Protein AF-A0A372NA48-F1 (afdb_monomer_lite)

Sequence (66 aa):
MAYIRQMLAELRTVAANEGADMLRYLIEMAYVEAGDIQSGQRPFSIRRDRDAATGVPLKAAGKIKL

Structure (mmCIF, N/CA/C/O backbone):
data_AF-A0A372NA48-F1
#
_entry.id   AF-A0A372NA48-F1
#
loop_
_atom_site.group_PDB
_atom_site.id
_atom_site.type_symbol
_atom_site.label_atom_id
_atom_site.label_alt_id
_atom_site.label_comp_id
_atom_site.label_asym_id
_atom_site.label_entity_id
_atom_site.label_seq_id
_atom_site.pdbx_PDB_ins_code
_atom_site.Cartn_x
_atom_site.Cartn_y
_atom_site.Cartn_z
_atom_site.occupancy
_atom_site.B_iso_or_equiv
_atom_site.auth_seq_id
_atom_site.auth_comp_id
_atom_site.auth_asym_id
_atom_site.auth_atom_id
_atom_site.pdbx_PDB_model_num
ATOM 1 N N . MET A 1 1 ? 14.953 -4.054 -4.038 1.00 58.69 1 MET A N 1
ATOM 2 C CA . MET A 1 1 ? 13.695 -3.268 -4.015 1.00 58.69 1 MET A CA 1
ATOM 3 C C . MET A 1 1 ? 12.568 -3.896 -3.175 1.00 58.69 1 MET A C 1
ATOM 5 O O . MET A 1 1 ? 11.444 -3.429 -3.259 1.00 58.69 1 MET A O 1
ATOM 9 N N . ALA A 1 2 ? 12.824 -4.905 -2.324 1.00 72.12 2 ALA A N 1
ATOM 10 C CA . ALA A 1 2 ? 11.796 -5.449 -1.418 1.00 72.12 2 ALA A CA 1
ATOM 11 C C . ALA A 1 2 ? 11.590 -4.599 -0.144 1.00 72.12 2 ALA A C 1
ATOM 13 O O . ALA A 1 2 ? 10.514 -4.628 0.445 1.00 72.12 2 ALA A O 1
ATOM 14 N N . TYR A 1 3 ? 12.596 -3.800 0.238 1.00 87.38 3 TYR A N 1
ATOM 15 C CA . TYR A 1 3 ? 12.582 -3.024 1.482 1.00 87.38 3 TYR A CA 1
ATOM 16 C C . TYR A 1 3 ? 11.457 -1.972 1.535 1.00 87.38 3 TYR A C 1
ATOM 18 O O . TYR A 1 3 ? 10.864 -1.775 2.587 1.00 87.38 3 TYR A O 1
ATOM 26 N N . ILE A 1 4 ? 11.093 -1.354 0.401 1.00 90.12 4 ILE A N 1
ATOM 27 C CA . ILE A 1 4 ? 10.021 -0.340 0.341 1.00 90.12 4 ILE A CA 1
ATOM 28 C C . ILE A 1 4 ? 8.669 -0.940 0.727 1.00 90.12 4 ILE A C 1
ATOM 30 O O . ILE A 1 4 ? 7.960 -0.371 1.550 1.00 90.12 4 ILE A O 1
ATOM 34 N N . ARG A 1 5 ? 8.320 -2.116 0.192 1.00 90.69 5 ARG A N 1
ATOM 35 C CA . ARG A 1 5 ? 7.053 -2.771 0.548 1.00 90.69 5 ARG A CA 1
ATOM 36 C C . ARG A 1 5 ? 7.026 -3.248 1.995 1.00 90.69 5 ARG A C 1
ATOM 38 O O . ARG A 1 5 ? 5.965 -3.199 2.606 1.00 90.69 5 ARG A O 1
ATOM 45 N N . GLN A 1 6 ? 8.165 -3.677 2.540 1.00 93.94 6 GLN A N 1
ATOM 46 C CA . GLN A 1 6 ? 8.254 -4.036 3.954 1.00 93.94 6 GLN A CA 1
ATOM 47 C C . GLN A 1 6 ? 8.010 -2.813 4.851 1.00 93.94 6 GLN A C 1
ATOM 49 O O . GLN A 1 6 ? 7.135 -2.864 5.708 1.00 93.94 6 GLN A O 1
ATOM 54 N N . MET A 1 7 ? 8.687 -1.688 4.592 1.00 95.94 7 MET A N 1
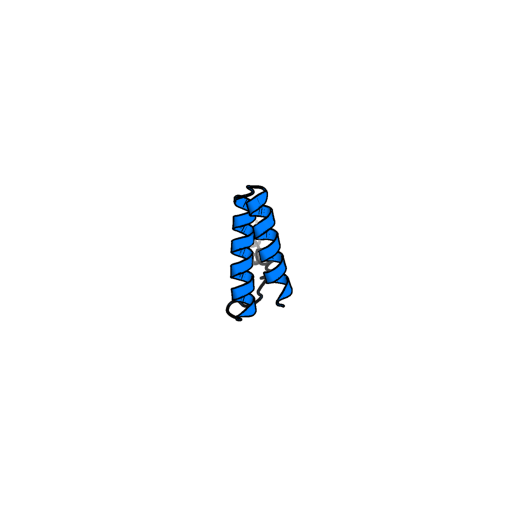ATOM 55 C CA . MET A 1 7 ? 8.465 -0.446 5.345 1.0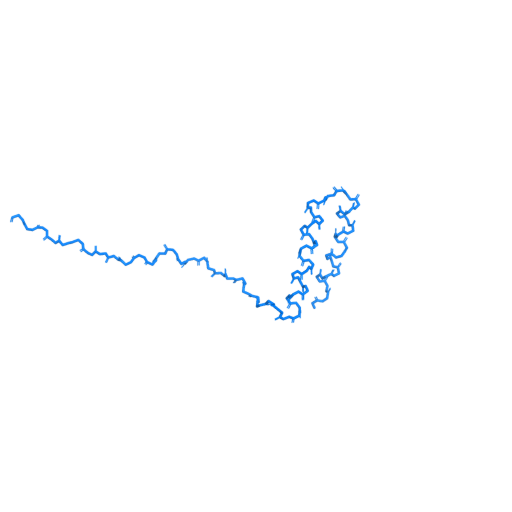0 95.94 7 MET A CA 1
ATOM 56 C C . MET A 1 7 ? 7.015 0.043 5.236 1.00 95.94 7 MET A C 1
ATOM 58 O O . MET A 1 7 ? 6.430 0.463 6.227 1.00 95.94 7 MET A O 1
ATOM 62 N N . LEU A 1 8 ? 6.397 -0.046 4.053 1.00 96.19 8 LEU A N 1
ATOM 63 C CA . LEU A 1 8 ? 4.987 0.319 3.873 1.00 96.19 8 LEU A CA 1
ATOM 64 C C . LEU A 1 8 ? 4.043 -0.593 4.676 1.00 96.19 8 LEU A C 1
ATOM 66 O O . LEU A 1 8 ? 3.053 -0.111 5.223 1.00 96.19 8 LEU A O 1
ATOM 70 N N . ALA A 1 9 ? 4.347 -1.888 4.796 1.00 94.69 9 ALA A N 1
ATOM 71 C CA . ALA A 1 9 ? 3.567 -2.808 5.625 1.00 94.69 9 ALA A CA 1
ATOM 72 C C . ALA 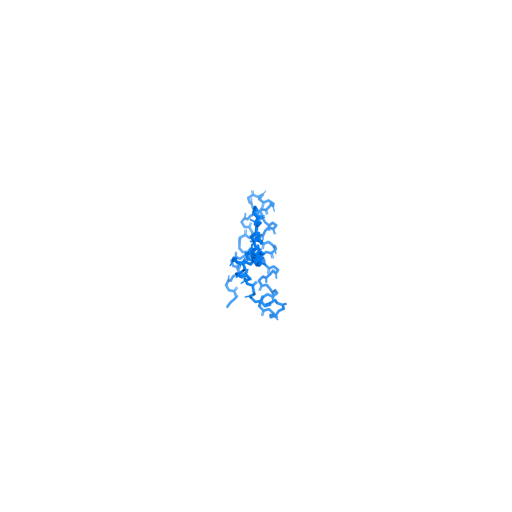A 1 9 ? 3.692 -2.489 7.128 1.00 94.69 9 ALA A C 1
ATOM 74 O O . ALA A 1 9 ? 2.693 -2.511 7.853 1.00 94.69 9 ALA A O 1
ATOM 75 N N . GLU A 1 10 ? 4.895 -2.141 7.587 1.00 97.19 10 GLU A N 1
ATOM 76 C CA . GLU A 1 10 ? 5.136 -1.695 8.963 1.00 97.19 10 GLU A CA 1
ATOM 77 C C . GLU A 1 10 ? 4.383 -0.384 9.255 1.00 97.19 10 GLU A C 1
ATOM 79 O O . GLU A 1 10 ? 3.614 -0.309 10.214 1.00 97.19 10 GLU A O 1
ATOM 84 N N . LEU A 1 11 ? 4.491 0.616 8.373 1.00 97.69 11 LEU A N 1
ATOM 85 C CA . LEU A 1 11 ? 3.800 1.904 8.511 1.00 97.69 11 LEU A CA 1
ATOM 86 C C . LEU A 1 11 ? 2.277 1.768 8.496 1.00 97.69 11 LEU A C 1
ATOM 88 O O . LEU A 1 11 ? 1.592 2.467 9.240 1.00 97.69 11 LEU A O 1
ATOM 92 N N . ARG A 1 12 ? 1.730 0.855 7.685 1.00 96.94 12 ARG A N 1
ATOM 93 C CA . ARG A 1 12 ? 0.293 0.553 7.679 1.00 96.94 12 ARG A CA 1
ATOM 94 C C . ARG A 1 12 ? -0.180 0.087 9.055 1.00 96.94 12 ARG A C 1
ATOM 96 O O . ARG A 1 12 ? -1.265 0.469 9.483 1.00 96.94 12 ARG A O 1
ATOM 103 N N . THR A 1 13 ? 0.629 -0.726 9.731 1.00 97.50 13 THR A N 1
ATOM 104 C CA . THR A 1 13 ? 0.325 -1.243 11.071 1.00 97.50 13 THR A CA 1
ATOM 105 C C . THR A 1 13 ? 0.346 -0.116 12.100 1.00 97.50 13 THR A C 1
ATOM 107 O O . THR A 1 13 ? -0.581 0.000 12.895 1.00 97.50 13 THR A O 1
ATOM 110 N N . VAL A 1 14 ? 1.342 0.773 12.033 1.00 98.19 14 VAL A N 1
ATOM 111 C CA . VAL A 1 14 ? 1.409 1.969 12.890 1.00 98.19 14 VAL A CA 1
ATOM 112 C C . VAL A 1 14 ? 0.198 2.877 12.660 1.00 98.19 14 VAL A C 1
ATOM 114 O O . VAL A 1 14 ? -0.498 3.213 13.609 1.00 98.19 14 VAL A O 1
ATOM 117 N N . ALA A 1 15 ? -0.120 3.215 11.408 1.00 98.06 15 ALA A N 1
ATOM 118 C CA . ALA A 1 15 ? -1.257 4.079 11.087 1.00 98.06 15 ALA A CA 1
ATOM 119 C C . ALA A 1 15 ? -2.605 3.480 11.527 1.00 98.06 15 ALA A C 1
ATOM 121 O O . ALA A 1 15 ? -3.494 4.219 11.942 1.00 98.06 15 ALA A O 1
ATOM 122 N N . ALA A 1 16 ? -2.754 2.152 11.464 1.00 97.00 16 ALA A N 1
ATOM 123 C CA . ALA A 1 16 ? -3.936 1.466 11.978 1.00 97.00 16 ALA A CA 1
ATOM 124 C C . ALA A 1 16 ? -4.037 1.562 13.510 1.00 97.00 16 ALA A C 1
ATOM 126 O O . ALA A 1 16 ? -5.119 1.830 14.026 1.00 97.00 16 ALA A O 1
ATOM 127 N N . ASN A 1 17 ? -2.922 1.386 14.224 1.00 97.81 17 ASN A N 1
ATOM 128 C CA . ASN A 1 17 ? -2.883 1.481 15.685 1.00 97.81 17 ASN A CA 1
ATOM 129 C C . ASN A 1 17 ? -3.169 2.903 16.192 1.00 97.81 17 ASN A C 1
ATOM 131 O O . ASN A 1 17 ? -3.781 3.064 17.242 1.00 97.81 17 ASN A O 1
ATOM 135 N N . GLU A 1 18 ? -2.765 3.920 15.432 1.00 97.50 18 GLU A N 1
ATOM 136 C CA . GLU A 1 18 ? -2.996 5.337 15.743 1.00 97.50 18 GLU A CA 1
ATOM 137 C C . GLU A 1 18 ? -4.383 5.846 15.290 1.00 97.50 18 GLU A C 1
ATOM 139 O O . GLU A 1 18 ? -4.701 7.019 15.470 1.00 97.50 18 GLU A O 1
ATOM 144 N N . GLY A 1 19 ? -5.214 5.005 14.655 1.00 96.94 19 GLY A N 1
ATOM 145 C CA . GLY A 1 19 ? -6.512 5.429 14.104 1.00 96.94 19 GLY A CA 1
ATOM 146 C C . GLY A 1 19 ? -6.396 6.472 12.982 1.00 96.94 19 GLY A C 1
ATOM 147 O O . GLY A 1 19 ? -7.313 7.256 12.745 1.00 96.94 19 GLY A O 1
ATOM 148 N N . ALA A 1 20 ? -5.255 6.518 12.291 1.00 97.94 20 ALA A N 1
ATOM 149 C CA . ALA A 1 20 ? -4.956 7.506 11.264 1.00 97.94 20 ALA A CA 1
ATOM 150 C C . ALA A 1 20 ? -5.442 7.031 9.882 1.00 97.94 20 ALA A C 1
ATOM 152 O O . ALA A 1 20 ? -4.641 6.712 8.999 1.00 97.94 20 ALA A O 1
ATOM 153 N N . ASP A 1 21 ? -6.760 6.995 9.678 1.00 96.81 21 ASP A N 1
ATOM 154 C CA . ASP A 1 21 ? -7.389 6.393 8.491 1.00 96.81 21 ASP A CA 1
ATOM 155 C C . ASP A 1 21 ? -6.907 6.994 7.165 1.00 96.81 21 ASP A C 1
ATOM 157 O O . ASP A 1 21 ? -6.575 6.267 6.226 1.00 96.81 21 ASP A O 1
ATOM 161 N N . MET A 1 22 ? -6.801 8.324 7.090 1.00 97.88 22 MET A N 1
ATOM 162 C CA . MET A 1 22 ? -6.333 9.002 5.878 1.00 97.88 22 MET A CA 1
ATOM 163 C C . MET A 1 22 ? -4.868 8.664 5.567 1.00 97.88 22 MET A C 1
ATOM 165 O O . MET A 1 22 ? -4.515 8.450 4.409 1.00 97.88 22 MET A O 1
ATOM 169 N N . LEU A 1 23 ? -4.013 8.561 6.589 1.00 97.44 23 LEU A N 1
ATOM 170 C CA . LEU A 1 23 ? -2.616 8.164 6.409 1.00 97.44 23 LEU A CA 1
ATOM 171 C C . LEU A 1 23 ? -2.517 6.700 5.971 1.00 97.44 23 LEU A C 1
ATOM 173 O O . LEU A 1 23 ? -1.785 6.380 5.036 1.00 97.44 23 LEU A O 1
ATOM 177 N N . ARG A 1 24 ? -3.287 5.816 6.610 1.00 97.94 24 ARG A N 1
ATOM 178 C CA . ARG A 1 24 ? -3.362 4.403 6.242 1.00 97.94 24 ARG A CA 1
ATOM 179 C C . ARG A 1 24 ? -3.784 4.230 4.784 1.00 97.94 24 ARG A C 1
ATOM 181 O O . ARG A 1 24 ? -3.161 3.444 4.076 1.00 97.94 24 ARG A O 1
ATOM 188 N N . TYR A 1 25 ? -4.785 4.982 4.330 1.00 97.12 25 TYR A N 1
ATOM 189 C CA . TYR A 1 25 ? -5.216 4.981 2.933 1.00 97.12 25 TYR A CA 1
ATOM 190 C C . TYR A 1 25 ? -4.066 5.341 1.981 1.00 97.12 25 TYR A C 1
ATOM 192 O O . TYR A 1 25 ? -3.805 4.616 1.022 1.00 97.12 25 TYR A O 1
ATOM 200 N N . LEU A 1 26 ? -3.324 6.417 2.267 1.00 97.75 26 LEU A N 1
ATOM 201 C CA . LEU A 1 26 ? -2.180 6.834 1.447 1.00 97.75 26 LEU A CA 1
ATOM 202 C C . LEU A 1 26 ? -1.079 5.763 1.401 1.00 97.75 26 LEU A C 1
ATOM 204 O O . LEU A 1 26 ? -0.499 5.518 0.343 1.00 97.75 26 LEU A O 1
ATOM 208 N N . ILE A 1 27 ? -0.822 5.090 2.525 1.00 97.44 27 ILE A N 1
ATOM 209 C CA . ILE A 1 27 ? 0.138 3.981 2.605 1.00 97.44 27 ILE A CA 1
ATOM 210 C C . ILE A 1 27 ? -0.331 2.782 1.771 1.00 97.44 27 ILE A C 1
ATOM 212 O O . ILE A 1 27 ? 0.473 2.186 1.054 1.00 97.44 27 ILE A O 1
ATOM 216 N N . GLU A 1 28 ? -1.619 2.430 1.828 1.00 96.12 28 GLU A N 1
ATOM 217 C CA . GLU A 1 28 ? -2.187 1.339 1.027 1.00 96.12 28 GLU A CA 1
ATOM 218 C C . GLU A 1 28 ? -2.091 1.645 -0.479 1.00 96.12 28 GLU A C 1
ATOM 220 O O . GLU A 1 28 ? -1.704 0.769 -1.255 1.00 96.12 28 GLU A O 1
ATOM 225 N N . MET A 1 29 ? -2.323 2.894 -0.894 1.00 96.25 29 MET A N 1
ATOM 226 C CA . MET A 1 29 ? -2.141 3.313 -2.292 1.00 96.25 29 MET A CA 1
ATOM 227 C C . MET A 1 29 ? -0.674 3.253 -2.736 1.00 96.25 29 MET A C 1
ATOM 229 O O . MET A 1 29 ? -0.376 2.721 -3.807 1.00 96.25 29 MET A O 1
ATOM 233 N N . ALA A 1 30 ? 0.256 3.715 -1.895 1.00 95.00 30 ALA A N 1
ATOM 234 C CA . ALA A 1 30 ? 1.689 3.621 -2.173 1.00 95.00 30 ALA A CA 1
ATOM 235 C C . ALA A 1 30 ? 2.172 2.162 -2.269 1.00 95.00 30 ALA A C 1
ATOM 237 O O . ALA A 1 30 ? 3.057 1.849 -3.067 1.00 95.00 30 ALA A O 1
ATOM 238 N N . TYR A 1 31 ? 1.583 1.251 -1.486 1.00 93.94 31 TYR A N 1
ATOM 239 C CA . TYR A 1 31 ? 1.900 -0.177 -1.542 1.00 93.94 31 TYR A CA 1
ATOM 240 C C . TYR A 1 31 ? 1.511 -0.797 -2.889 1.00 93.94 31 TYR A C 1
ATOM 242 O O . TYR A 1 31 ? 2.317 -1.524 -3.476 1.00 93.94 31 TYR A O 1
ATOM 250 N N . VAL A 1 32 ? 0.311 -0.483 -3.395 1.00 92.12 32 VAL A N 1
ATOM 251 C CA . VAL A 1 32 ? -0.156 -0.929 -4.720 1.00 92.12 32 VAL A CA 1
ATOM 252 C C . VAL A 1 32 ? 0.754 -0.381 -5.818 1.00 92.12 32 VAL A C 1
ATOM 254 O O . VAL A 1 32 ? 1.259 -1.149 -6.635 1.00 92.12 32 VAL A O 1
ATOM 257 N N . GLU A 1 33 ? 1.063 0.916 -5.790 1.00 91.38 33 GLU A N 1
ATOM 258 C CA . GLU A 1 33 ? 1.922 1.540 -6.802 1.00 91.38 33 GLU A CA 1
ATOM 259 C C . GLU A 1 33 ? 3.360 0.990 -6.782 1.00 91.38 33 GLU A C 1
ATOM 261 O O . GLU A 1 33 ? 3.951 0.746 -7.833 1.00 91.38 33 GLU A O 1
ATOM 266 N N . ALA A 1 34 ? 3.918 0.688 -5.606 1.00 90.06 34 ALA A N 1
ATOM 267 C CA . ALA A 1 34 ? 5.211 0.010 -5.499 1.00 90.06 34 ALA A CA 1
ATOM 268 C C . ALA A 1 34 ? 5.184 -1.422 -6.077 1.00 90.06 34 ALA A C 1
ATOM 270 O O . ALA A 1 34 ? 6.213 -1.926 -6.544 1.00 90.06 34 ALA A O 1
ATOM 271 N N . GLY A 1 35 ? 4.029 -2.094 -6.03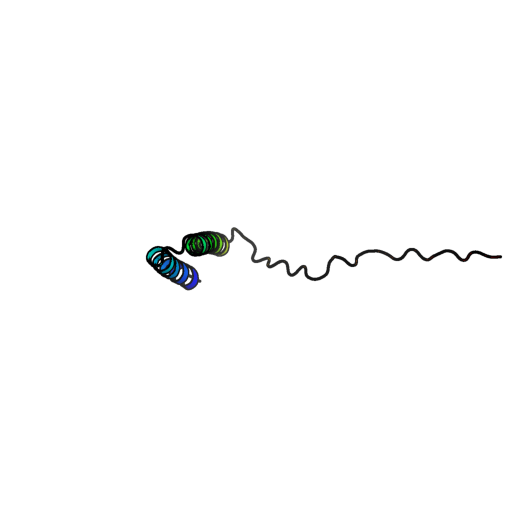7 1.00 89.06 35 GLY A N 1
ATOM 272 C CA . GLY A 1 35 ? 3.788 -3.373 -6.708 1.00 89.06 35 GLY A CA 1
ATOM 273 C C . GLY A 1 35 ? 3.747 -3.231 -8.231 1.00 89.06 35 GLY A C 1
ATOM 274 O O . GLY A 1 35 ? 4.453 -3.960 -8.932 1.00 89.06 35 GLY A O 1
ATOM 275 N N . ASP A 1 36 ? 2.998 -2.250 -8.735 1.00 87.56 36 ASP A N 1
ATOM 276 C CA . ASP A 1 36 ? 2.918 -1.914 -10.163 1.00 87.56 36 ASP A CA 1
ATOM 277 C C . ASP A 1 36 ? 4.302 -1.565 -10.742 1.00 87.56 36 ASP A C 1
ATOM 279 O O . ASP A 1 36 ? 4.686 -2.042 -11.811 1.00 87.56 36 ASP A O 1
ATOM 283 N N . ILE A 1 37 ? 5.093 -0.767 -10.016 1.00 86.75 37 ILE A N 1
ATOM 284 C CA . ILE A 1 37 ? 6.452 -0.382 -10.427 1.00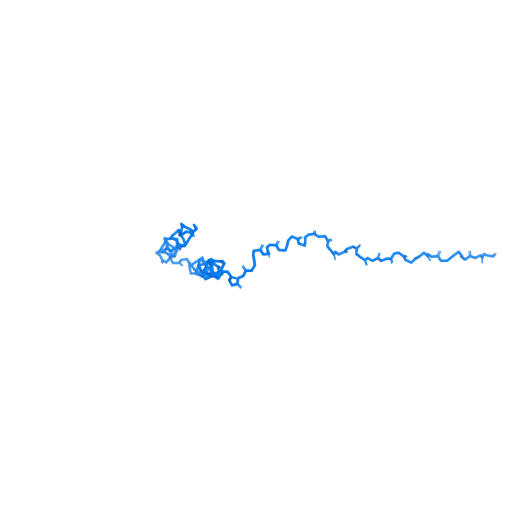 86.75 37 ILE A CA 1
ATOM 285 C C . ILE A 1 37 ? 7.377 -1.603 -10.447 1.00 86.75 37 ILE A C 1
ATOM 287 O O . ILE A 1 37 ? 8.119 -1.797 -11.410 1.00 86.75 37 ILE A O 1
ATOM 291 N N . GLN A 1 38 ? 7.342 -2.455 -9.414 1.00 85.56 38 GLN A N 1
ATOM 292 C CA . GLN A 1 38 ? 8.201 -3.643 -9.383 1.00 85.56 38 GLN A CA 1
ATOM 293 C C . GLN A 1 38 ? 7.824 -4.675 -10.457 1.00 85.56 38 GLN A C 1
ATOM 295 O O . GLN A 1 38 ? 8.706 -5.357 -10.973 1.00 85.56 38 GLN A O 1
ATOM 300 N N . SER A 1 39 ? 6.542 -4.800 -10.793 1.00 87.06 39 SER A N 1
ATOM 301 C CA . SER A 1 39 ? 6.068 -5.693 -11.858 1.00 87.06 39 SER A CA 1
ATOM 302 C C . SER A 1 39 ? 6.313 -5.142 -13.270 1.00 87.06 39 SER A C 1
ATOM 304 O O . SER A 1 39 ? 5.965 -5.798 -14.251 1.00 87.06 39 SER A O 1
ATOM 306 N N . GLY A 1 40 ? 6.918 -3.953 -13.390 1.00 80.50 40 GLY A N 1
ATOM 307 C CA . GLY A 1 40 ? 7.183 -3.295 -14.669 1.00 80.50 40 GLY A CA 1
ATOM 308 C C . GLY A 1 40 ? 5.921 -2.777 -15.365 1.00 80.50 40 GLY A C 1
ATOM 309 O O . GLY A 1 40 ? 5.987 -2.413 -16.535 1.00 80.50 40 GLY A O 1
ATOM 310 N N . GLN A 1 41 ? 4.781 -2.735 -14.666 1.00 73.25 41 GLN A N 1
ATOM 311 C CA . GLN A 1 41 ? 3.486 -2.307 -15.208 1.00 73.25 41 GLN A CA 1
ATOM 312 C C . GLN A 1 41 ? 3.356 -0.781 -15.309 1.00 73.25 41 GLN A C 1
ATOM 314 O O . GLN A 1 41 ? 2.477 -0.279 -16.007 1.00 73.25 41 GLN A O 1
ATOM 319 N N . ARG A 1 42 ? 4.247 -0.022 -14.657 1.00 61.88 42 ARG A N 1
ATOM 320 C CA . ARG A 1 42 ? 4.348 1.434 -14.817 1.00 61.88 42 ARG A CA 1
ATOM 321 C C . ARG A 1 42 ? 5.770 1.843 -15.204 1.00 61.88 42 ARG A C 1
ATOM 323 O O . ARG A 1 42 ? 6.707 1.530 -14.467 1.00 61.88 42 ARG A O 1
ATOM 330 N N . PRO A 1 43 ? 5.959 2.595 -16.304 1.00 57.06 43 PRO A N 1
ATOM 331 C CA . PRO A 1 43 ? 7.200 3.320 -16.530 1.00 57.06 43 PRO A CA 1
ATOM 332 C C . PRO A 1 43 ? 7.409 4.294 -15.368 1.00 57.06 43 PRO A C 1
ATOM 334 O O . PRO A 1 43 ? 6.474 4.991 -14.974 1.00 57.06 43 PRO A O 1
ATOM 337 N N . PHE A 1 44 ? 8.634 4.388 -14.847 1.00 58.31 44 PHE A N 1
ATOM 338 C CA . PHE A 1 44 ? 9.043 5.424 -13.892 1.00 58.31 44 PHE A CA 1
ATOM 339 C C . PHE A 1 44 ? 9.097 6.792 -14.597 1.00 58.31 44 PHE A C 1
ATOM 341 O O . PHE A 1 44 ? 10.136 7.438 -14.676 1.00 58.31 44 PHE A O 1
ATOM 348 N N . SER A 1 45 ? 7.995 7.240 -15.194 1.00 55.50 45 SER A N 1
ATOM 349 C CA . SER A 1 45 ? 7.885 8.596 -15.698 1.00 55.50 45 SER A CA 1
ATOM 350 C C . SER A 1 45 ? 7.341 9.454 -14.568 1.00 55.50 45 SER A C 1
ATOM 352 O O . SER A 1 45 ? 6.166 9.816 -14.551 1.00 55.50 45 SER A O 1
ATOM 354 N N . ILE A 1 46 ? 8.229 9.854 -13.656 1.00 59.16 46 ILE A N 1
ATOM 355 C CA . ILE A 1 46 ? 8.151 11.226 -13.159 1.00 59.16 46 ILE A CA 1
ATOM 356 C C . ILE A 1 46 ? 8.310 12.068 -14.424 1.00 59.16 46 ILE A C 1
ATOM 358 O O . ILE A 1 46 ? 9.427 12.343 -14.862 1.00 59.16 46 ILE A O 1
ATOM 362 N N . ARG A 1 47 ? 7.196 12.388 -15.095 1.00 56.25 47 ARG A N 1
ATOM 363 C CA . ARG A 1 47 ? 7.183 13.425 -16.119 1.00 56.25 47 ARG A CA 1
ATOM 364 C C . ARG A 1 47 ? 7.577 14.694 -15.384 1.00 56.25 47 ARG A C 1
ATOM 366 O O . ARG A 1 47 ? 6.750 15.366 -14.778 1.00 56.25 47 ARG A O 1
ATOM 373 N N . ARG A 1 48 ? 8.874 14.989 -15.393 1.00 53.66 48 ARG A N 1
ATOM 374 C CA . ARG A 1 48 ? 9.392 16.329 -15.182 1.00 53.66 48 ARG A CA 1
ATOM 375 C C . ARG A 1 48 ? 8.960 17.130 -16.409 1.00 53.66 48 ARG A C 1
ATOM 377 O O . ARG A 1 48 ? 9.767 17.404 -17.281 1.00 53.66 48 ARG A O 1
ATOM 384 N N . ASP A 1 49 ? 7.673 17.438 -16.477 1.00 55.25 49 ASP A N 1
ATOM 385 C CA . ASP A 1 49 ? 7.150 18.515 -17.303 1.00 55.25 49 ASP A CA 1
ATOM 386 C C . ASP A 1 49 ? 6.932 19.711 -16.374 1.00 55.25 49 ASP A C 1
ATOM 388 O O . ASP A 1 49 ? 5.823 20.126 -16.052 1.00 55.25 49 ASP A O 1
ATOM 392 N N . ARG A 1 50 ? 8.047 20.189 -15.815 1.00 56.31 50 ARG A N 1
ATOM 393 C CA . ARG A 1 50 ? 8.160 21.610 -15.525 1.00 56.31 50 ARG A CA 1
ATOM 394 C C . ARG A 1 50 ? 8.674 22.193 -16.837 1.00 56.31 50 ARG A C 1
ATOM 396 O O . ARG A 1 50 ? 9.764 21.802 -17.240 1.00 56.31 50 ARG A O 1
ATOM 403 N N . ASP A 1 51 ? 7.869 23.048 -17.466 1.00 58.97 51 ASP A N 1
ATOM 404 C CA . ASP A 1 51 ? 8.207 23.926 -18.604 1.00 58.97 51 ASP A C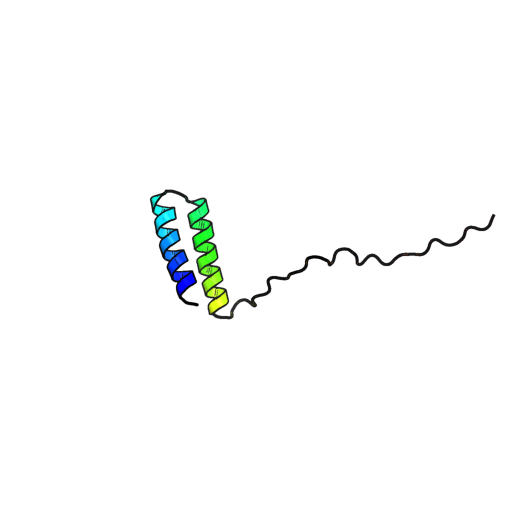A 1
ATOM 405 C C . ASP A 1 51 ? 7.666 23.554 -20.005 1.00 58.97 51 ASP A C 1
ATOM 407 O O . ASP A 1 51 ? 8.394 23.632 -20.992 1.00 58.97 51 ASP A O 1
ATOM 411 N N . ALA A 1 52 ? 6.360 23.291 -20.150 1.00 56.81 52 ALA A N 1
ATOM 412 C CA . ALA A 1 52 ? 5.700 23.284 -21.470 1.00 56.81 52 ALA A CA 1
ATOM 413 C C . ALA A 1 52 ? 4.464 24.204 -21.582 1.00 56.81 52 ALA A C 1
ATOM 415 O O . ALA A 1 52 ? 3.525 23.910 -22.317 1.00 56.81 52 ALA A O 1
ATOM 416 N N . ALA A 1 53 ? 4.470 25.358 -20.901 1.00 53.50 53 ALA A N 1
ATOM 417 C CA . ALA A 1 53 ? 3.445 26.403 -21.062 1.00 53.50 53 ALA A CA 1
ATOM 418 C C . ALA A 1 53 ? 3.957 27.712 -21.701 1.00 53.50 53 ALA A C 1
ATOM 420 O O . ALA A 1 53 ? 3.315 28.749 -21.561 1.00 53.50 53 ALA A O 1
ATOM 421 N N . THR A 1 54 ? 5.065 27.688 -22.451 1.00 57.38 54 THR A N 1
ATOM 422 C CA . THR A 1 54 ? 5.548 28.885 -23.179 1.00 57.38 54 THR A CA 1
ATOM 423 C C . THR A 1 54 ? 5.798 28.590 -24.657 1.00 57.38 54 THR A C 1
ATOM 425 O O . THR A 1 54 ? 6.793 28.994 -25.245 1.00 57.38 54 THR A O 1
ATOM 428 N N . GLY A 1 55 ? 4.872 27.855 -25.273 1.00 60.81 55 GLY A N 1
ATOM 429 C CA . GLY A 1 55 ? 4.808 27.613 -26.715 1.00 60.81 55 GLY A CA 1
ATOM 430 C C . GLY A 1 55 ? 3.882 28.583 -27.453 1.00 60.81 55 GLY A C 1
ATOM 431 O O . GLY A 1 55 ? 3.190 28.152 -28.369 1.00 60.81 55 GLY A O 1
ATOM 432 N N . VAL A 1 56 ? 3.805 29.862 -27.060 1.00 63.03 56 VAL A N 1
ATOM 433 C CA . VAL A 1 56 ? 3.028 30.862 -27.819 1.00 63.03 56 VAL A CA 1
ATOM 434 C C . VAL A 1 56 ? 3.956 31.546 -28.834 1.00 63.03 56 VAL A C 1
ATOM 436 O O . VAL A 1 56 ? 4.761 32.389 -28.435 1.00 63.03 56 VAL A O 1
ATOM 439 N N . PRO A 1 57 ? 3.890 31.218 -30.139 1.00 60.19 57 PRO A N 1
ATOM 440 C CA . PRO A 1 57 ? 4.655 31.931 -31.154 1.00 60.19 57 PRO A CA 1
ATOM 441 C C . PRO A 1 57 ? 4.174 33.385 -31.291 1.00 60.19 57 PRO A C 1
ATOM 443 O O . PRO A 1 57 ? 2.984 33.668 -31.438 1.00 60.19 57 PRO A O 1
ATOM 446 N N . LEU A 1 58 ? 5.136 34.309 -31.249 1.00 62.34 58 LEU A N 1
ATOM 447 C CA . LEU A 1 58 ? 4.975 35.755 -31.399 1.00 62.34 58 LEU A CA 1
ATOM 448 C C . LEU A 1 58 ? 4.415 36.111 -32.790 1.00 62.34 58 LEU A C 1
ATOM 450 O O . LEU A 1 58 ? 5.056 35.838 -33.805 1.00 62.34 58 LEU A O 1
ATOM 454 N N . LYS A 1 59 ? 3.264 36.794 -32.855 1.00 60.41 59 LYS A N 1
ATOM 455 C CA . LYS A 1 59 ? 2.809 37.459 -34.088 1.00 60.41 59 LYS A CA 1
ATOM 456 C C . LYS A 1 59 ? 3.329 38.900 -34.088 1.00 60.41 59 LYS A C 1
ATOM 458 O O . LYS A 1 59 ? 2.904 39.710 -33.269 1.00 60.41 59 LYS A O 1
ATOM 463 N N . ALA A 1 60 ? 4.262 39.214 -34.985 1.00 60.38 60 ALA A N 1
ATOM 464 C CA . ALA A 1 60 ? 4.795 40.566 -35.147 1.00 60.38 60 ALA A CA 1
ATOM 465 C C . ALA A 1 60 ? 3.677 41.540 -35.565 1.00 60.38 60 ALA A C 1
ATOM 467 O O . ALA A 1 60 ? 3.008 41.333 -36.580 1.00 60.38 60 ALA A O 1
ATOM 468 N N . ALA A 1 61 ? 3.468 42.595 -34.775 1.00 59.81 61 ALA A N 1
ATOM 469 C CA . ALA A 1 61 ? 2.528 43.665 -35.083 1.00 59.81 61 ALA A CA 1
ATOM 470 C C . ALA A 1 61 ? 2.995 44.430 -36.335 1.00 59.81 61 ALA A C 1
ATOM 472 O O . ALA A 1 61 ? 4.112 44.948 -36.386 1.00 59.81 61 ALA A O 1
ATOM 473 N N . GLY A 1 62 ? 2.149 44.460 -37.367 1.00 58.28 62 GLY A N 1
ATOM 474 C CA . GLY A 1 62 ? 2.408 45.178 -38.613 1.00 58.28 62 GLY A CA 1
ATOM 475 C C . GLY A 1 62 ? 2.530 46.684 -38.381 1.00 58.28 62 GLY A C 1
ATOM 476 O O . GLY A 1 62 ? 1.773 47.268 -37.608 1.00 58.28 62 GLY A O 1
ATOM 477 N N . LYS A 1 63 ? 3.494 47.319 -39.055 1.00 52.84 63 LYS A N 1
ATOM 478 C CA . LYS A 1 63 ? 3.704 48.770 -39.008 1.00 52.84 63 LYS A CA 1
ATOM 479 C C . LYS A 1 63 ? 2.489 49.483 -39.612 1.00 52.84 63 LYS A C 1
ATOM 481 O O . LYS A 1 63 ? 2.242 49.342 -40.808 1.00 52.84 63 LYS A O 1
ATOM 486 N N . ILE A 1 64 ? 1.770 50.266 -38.813 1.00 59.19 64 ILE A N 1
ATOM 487 C CA . ILE A 1 64 ? 0.772 51.215 -39.316 1.00 59.19 64 ILE A CA 1
ATOM 488 C C . ILE A 1 64 ? 1.545 52.447 -39.802 1.00 59.19 64 ILE A C 1
ATOM 490 O O . ILE A 1 64 ? 2.244 53.085 -39.016 1.00 59.19 64 ILE A O 1
ATOM 494 N N . LYS A 1 65 ? 1.480 52.738 -41.105 1.00 54.25 65 LYS A N 1
ATOM 495 C CA . LYS A 1 65 ? 1.951 54.010 -41.670 1.00 54.25 65 LYS A CA 1
ATOM 496 C C . LYS A 1 65 ? 0.833 55.051 -41.522 1.00 54.25 65 LYS A C 1
ATOM 498 O O . LYS A 1 65 ? -0.306 54.735 -41.859 1.00 54.25 65 LYS A O 1
ATOM 503 N N . LEU A 1 66 ? 1.186 56.228 -41.000 1.00 54.19 66 LEU A N 1
ATOM 504 C CA . LEU A 1 66 ? 0.405 57.472 -41.066 1.00 54.19 66 LEU A CA 1
ATOM 505 C C . LEU A 1 66 ? 0.499 58.078 -42.469 1.00 54.19 66 LEU A C 1
ATOM 507 O O . LEU A 1 66 ? 1.587 57.939 -43.078 1.00 54.19 66 LEU A O 1
#

Radius of gyration: 23.75 Å; chains: 1; bounding box: 21×63×57 Å

Foldseek 3Di:
DVVLLVVLVVVLVVCVVVVVVVSNVVSVVVNVVVVCVVVVVDDPPPPPPPDDPPPDDDDDDDDDDD

pLDDT: mean 79.17, std 17.97, range [52.84, 98.19]

Secondary structure (DSSP, 8-state):
--HHHHHHHHHHHHHHHTT-HHHHHHHHHHHHHHHHHHTT-S----------S------PPPPPP-